Protein AF-A0A1G8TFX0-F1 (afdb_monomer_lite)

Structure (mmCIF, N/CA/C/O backbone):
data_AF-A0A1G8TFX0-F1
#
_entry.id   AF-A0A1G8TFX0-F1
#
loop_
_atom_site.group_PDB
_atom_site.id
_atom_site.type_symbol
_atom_site.label_atom_id
_atom_site.label_alt_id
_atom_site.label_comp_id
_atom_site.label_asym_id
_atom_site.label_entity_id
_atom_site.label_seq_id
_atom_site.pdbx_PDB_ins_code
_atom_site.Cartn_x
_atom_site.Cartn_y
_atom_site.Cartn_z
_atom_site.occupancy
_atom_site.B_iso_or_equiv
_atom_site.auth_seq_id
_atom_site.auth_comp_id
_atom_site.auth_asym_id
_atom_site.auth_atom_id
_atom_site.pdbx_PDB_model_num
ATOM 1 N N . MET A 1 1 ? 47.463 2.010 -34.581 1.00 53.59 1 MET A N 1
ATOM 2 C CA . MET A 1 1 ? 46.871 1.187 -33.497 1.00 53.59 1 MET A CA 1
ATOM 3 C C . MET A 1 1 ? 46.240 2.040 -32.373 1.00 53.59 1 MET A C 1
ATOM 5 O O . MET A 1 1 ? 46.268 1.637 -31.221 1.00 53.59 1 MET A O 1
ATOM 9 N N . ALA A 1 2 ? 45.649 3.208 -32.685 1.00 55.19 2 ALA A N 1
ATOM 10 C CA . ALA A 1 2 ? 45.041 4.123 -31.696 1.00 55.19 2 ALA A CA 1
ATOM 11 C C . ALA A 1 2 ? 43.507 4.249 -31.834 1.00 55.19 2 ALA A C 1
ATOM 13 O O . ALA A 1 2 ? 42.818 4.514 -30.854 1.00 55.19 2 ALA A O 1
ATOM 14 N N . ALA A 1 3 ? 42.959 3.986 -33.026 1.00 50.53 3 ALA A N 1
ATOM 15 C CA . ALA A 1 3 ? 41.528 4.127 -33.312 1.00 50.53 3 ALA A CA 1
ATOM 16 C C . ALA A 1 3 ? 40.637 3.155 -32.509 1.00 50.53 3 ALA A C 1
ATOM 18 O O . ALA A 1 3 ? 39.543 3.523 -32.094 1.00 50.53 3 ALA A O 1
ATOM 19 N N . ALA A 1 4 ? 41.128 1.946 -32.211 1.00 50.28 4 ALA A N 1
ATOM 20 C CA . ALA A 1 4 ? 40.364 0.936 -31.472 1.00 50.28 4 ALA A CA 1
ATOM 21 C C . ALA A 1 4 ? 40.084 1.327 -30.005 1.00 50.28 4 ALA A C 1
ATOM 23 O O . ALA A 1 4 ? 39.023 1.004 -29.478 1.00 50.28 4 ALA A O 1
ATOM 24 N N . ARG A 1 5 ? 40.991 2.073 -29.351 1.00 51.16 5 ARG A N 1
ATOM 25 C CA . ARG A 1 5 ? 40.794 2.556 -27.968 1.00 51.16 5 ARG A CA 1
ATOM 26 C C . ARG A 1 5 ? 39.796 3.711 -27.879 1.00 51.16 5 ARG A C 1
ATOM 28 O O . ARG A 1 5 ? 39.078 3.817 -26.890 1.00 51.16 5 ARG A O 1
ATOM 35 N N . VAL A 1 6 ? 39.728 4.553 -28.912 1.00 55.09 6 VAL A N 1
ATOM 36 C CA . VAL A 1 6 ? 38.776 5.674 -28.969 1.00 55.09 6 VAL A CA 1
ATOM 37 C C . VAL A 1 6 ? 37.348 5.150 -29.127 1.00 55.09 6 VAL A C 1
ATOM 39 O O . VAL A 1 6 ? 36.468 5.571 -28.386 1.00 55.09 6 VAL A O 1
ATOM 42 N N . ILE A 1 7 ? 37.129 4.158 -29.996 1.00 54.16 7 ILE A N 1
ATOM 43 C CA . ILE A 1 7 ? 35.800 3.562 -30.216 1.00 54.16 7 ILE A CA 1
ATOM 44 C C . ILE A 1 7 ? 35.272 2.866 -28.946 1.00 54.16 7 ILE A C 1
ATOM 46 O O . ILE A 1 7 ? 34.102 3.028 -28.603 1.00 54.16 7 ILE A O 1
ATOM 50 N N . GLN A 1 8 ? 36.124 2.160 -28.191 1.00 54.25 8 GLN A N 1
ATOM 51 C CA . GLN A 1 8 ? 35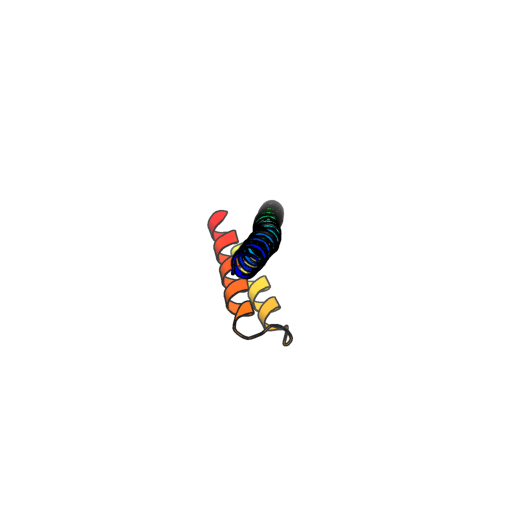.708 1.532 -26.926 1.00 54.25 8 GLN A CA 1
ATOM 52 C C . GLN A 1 8 ? 35.375 2.543 -25.816 1.00 54.25 8 GLN A C 1
ATOM 54 O O . GLN A 1 8 ? 34.444 2.317 -25.046 1.00 54.25 8 GLN A O 1
ATOM 59 N N . SER A 1 9 ? 36.082 3.676 -25.755 1.00 56.75 9 SER A N 1
ATOM 60 C CA . SER A 1 9 ? 35.816 4.740 -24.772 1.00 56.75 9 SER A CA 1
ATOM 61 C C . SER A 1 9 ? 34.435 5.387 -24.974 1.00 56.75 9 SER A C 1
ATOM 63 O O . SER A 1 9 ? 33.699 5.626 -24.017 1.00 56.75 9 SER A O 1
ATOM 65 N N . TRP A 1 10 ? 34.033 5.587 -26.231 1.00 56.41 10 TRP A N 1
ATOM 66 C CA . TRP A 1 10 ? 32.751 6.207 -26.575 1.00 56.41 10 TRP A CA 1
ATOM 67 C C . TRP A 1 10 ? 31.575 5.237 -26.387 1.00 56.41 10 TRP A C 1
ATOM 69 O O . TRP A 1 10 ? 30.511 5.651 -25.928 1.00 56.41 10 TRP A O 1
ATOM 79 N N . GLY A 1 11 ? 31.780 3.940 -26.653 1.00 59.97 11 GLY A N 1
ATOM 80 C CA . GLY A 1 11 ? 30.791 2.893 -26.369 1.00 59.97 11 GLY A CA 1
ATOM 81 C C . GLY A 1 11 ? 30.464 2.757 -24.877 1.00 59.97 11 GLY A C 1
ATOM 82 O O . GLY A 1 11 ? 29.295 2.648 -24.515 1.00 59.97 11 GLY A O 1
ATOM 83 N N . MET A 1 12 ? 31.470 2.853 -23.998 1.00 60.19 12 MET A N 1
ATOM 84 C CA . MET A 1 12 ? 31.256 2.827 -22.545 1.00 60.19 12 MET A CA 1
ATOM 85 C C . MET A 1 12 ? 30.544 4.090 -22.049 1.00 60.19 12 MET A C 1
ATOM 87 O O . MET A 1 12 ? 29.608 3.985 -21.264 1.00 60.19 12 MET A O 1
ATOM 91 N N . ALA A 1 13 ? 30.923 5.279 -22.530 1.00 61.75 13 ALA A N 1
ATOM 92 C CA . ALA A 1 13 ? 30.257 6.530 -22.154 1.00 61.75 13 ALA A CA 1
ATOM 93 C C . ALA A 1 13 ? 28.762 6.540 -22.533 1.00 61.75 13 ALA A C 1
ATOM 95 O O . ALA A 1 13 ? 27.928 6.981 -21.742 1.00 61.75 13 ALA A O 1
ATOM 96 N N . TYR A 1 14 ? 28.407 6.001 -23.704 1.00 60.03 14 TYR A N 1
ATOM 97 C CA . TYR A 1 14 ? 27.010 5.868 -24.126 1.00 60.03 14 TYR A CA 1
ATOM 98 C C . TYR A 1 14 ? 26.245 4.830 -23.288 1.00 60.03 14 TYR A C 1
ATOM 100 O O . TYR A 1 14 ? 25.095 5.064 -22.913 1.00 60.03 14 TYR A O 1
ATOM 108 N N . ALA A 1 15 ? 26.888 3.716 -22.923 1.00 60.84 15 ALA A N 1
ATOM 109 C CA . ALA A 1 15 ? 26.318 2.720 -22.013 1.00 60.84 15 ALA A CA 1
ATOM 110 C C . ALA A 1 15 ? 26.083 3.288 -20.599 1.00 60.84 15 ALA A C 1
ATOM 112 O O . ALA A 1 15 ? 25.023 3.060 -20.026 1.00 60.84 15 ALA A O 1
ATOM 113 N N . TYR A 1 16 ? 27.008 4.088 -20.053 1.00 61.41 16 TYR A N 1
ATOM 114 C CA . TYR A 1 16 ? 26.846 4.754 -18.751 1.00 61.41 16 TYR A CA 1
ATOM 115 C C . TYR A 1 16 ? 25.735 5.812 -18.758 1.00 61.41 16 TYR A C 1
ATOM 117 O O . TYR A 1 16 ? 24.970 5.911 -17.802 1.00 61.41 16 TYR A O 1
ATOM 125 N N . LEU A 1 17 ? 25.624 6.598 -19.832 1.00 60.88 17 LEU A N 1
ATOM 126 C CA . LEU A 1 17 ? 24.590 7.629 -19.959 1.00 60.88 17 LEU A CA 1
ATOM 127 C C . LEU A 1 17 ? 23.193 7.044 -20.202 1.00 60.88 17 LEU A C 1
ATOM 129 O O . LEU A 1 17 ? 22.224 7.588 -19.679 1.00 60.88 17 LEU A O 1
ATOM 133 N N . SER A 1 18 ? 23.078 5.954 -20.969 1.00 59.75 18 SER A N 1
ATOM 134 C CA . SER A 1 18 ? 21.800 5.254 -21.178 1.00 59.75 18 SER A CA 1
ATOM 135 C C . SER A 1 18 ? 21.333 4.550 -19.904 1.00 59.75 18 SER A C 1
ATOM 137 O O . SER A 1 18 ? 20.247 4.852 -19.417 1.00 59.75 18 SER A O 1
ATOM 139 N N . THR A 1 19 ? 22.190 3.732 -19.286 1.00 61.78 19 THR A N 1
ATOM 140 C CA . THR A 1 19 ? 21.849 3.040 -18.029 1.00 61.78 19 THR A CA 1
ATOM 141 C C . THR A 1 19 ? 21.628 3.999 -16.861 1.00 61.78 19 THR A C 1
ATOM 143 O O . THR A 1 19 ? 20.761 3.755 -16.028 1.00 61.78 19 THR A O 1
ATOM 146 N N . GLY A 1 20 ? 22.365 5.110 -16.788 1.00 64.56 20 GLY A N 1
ATOM 147 C CA . GLY A 1 20 ? 22.141 6.139 -15.772 1.00 64.56 20 GLY A CA 1
ATOM 148 C C . GLY A 1 20 ? 20.779 6.818 -15.916 1.00 64.56 20 GLY A C 1
ATOM 149 O O . GLY A 1 20 ? 20.083 7.010 -14.926 1.00 64.56 20 GLY A O 1
ATOM 150 N N . ARG A 1 21 ? 20.361 7.142 -17.146 1.00 59.53 21 ARG A N 1
ATOM 151 C CA . ARG A 1 21 ? 19.079 7.814 -17.406 1.00 59.53 21 ARG A CA 1
ATOM 152 C C . ARG A 1 21 ? 17.878 6.892 -17.157 1.00 59.53 21 ARG A C 1
ATOM 154 O O . ARG A 1 21 ? 16.884 7.345 -16.599 1.00 59.53 21 ARG A O 1
ATOM 161 N N . GLU A 1 22 ? 17.990 5.613 -17.511 1.00 63.03 22 GLU A N 1
ATOM 162 C CA . GLU A 1 22 ? 16.974 4.592 -17.212 1.00 63.03 22 GLU A CA 1
ATOM 163 C C . GLU A 1 22 ? 16.837 4.343 -15.705 1.00 63.03 22 GLU A C 1
ATOM 165 O O . GLU A 1 22 ? 15.722 4.305 -15.187 1.00 63.03 22 GLU A O 1
ATOM 170 N N . LYS A 1 23 ? 17.960 4.256 -14.976 1.00 62.50 23 LYS A N 1
ATOM 171 C CA . LYS A 1 23 ? 17.947 4.114 -13.512 1.00 62.50 23 LYS A CA 1
ATOM 172 C C . LYS A 1 23 ? 17.307 5.309 -12.815 1.00 62.50 23 LYS A C 1
ATOM 174 O O . LYS A 1 23 ? 16.468 5.107 -11.950 1.00 62.50 23 LYS A O 1
ATOM 179 N N . VAL A 1 24 ? 17.643 6.535 -13.222 1.00 66.06 24 VAL A N 1
ATOM 180 C CA . VAL A 1 24 ? 17.044 7.751 -12.644 1.00 66.06 24 VAL A CA 1
ATOM 181 C C . VAL A 1 24 ? 15.532 7.786 -12.881 1.00 66.06 24 VAL A C 1
ATOM 183 O O . VAL A 1 24 ? 14.784 8.039 -11.943 1.00 66.06 24 VAL A O 1
ATOM 186 N N . MET A 1 25 ? 15.061 7.452 -14.092 1.00 63.97 25 MET A N 1
ATOM 187 C CA . MET A 1 25 ? 13.617 7.347 -14.351 1.00 63.97 25 MET A CA 1
ATOM 188 C C . MET A 1 25 ? 12.946 6.278 -13.479 1.00 63.97 25 MET A C 1
ATOM 190 O O . MET A 1 25 ? 11.848 6.511 -12.980 1.00 63.97 25 MET A O 1
ATOM 194 N N . SER A 1 26 ? 13.599 5.132 -13.274 1.00 74.31 26 SER A N 1
ATOM 195 C CA . SER A 1 26 ? 13.087 4.065 -12.409 1.00 74.31 26 SER A CA 1
ATOM 196 C C . SER A 1 26 ? 13.005 4.492 -10.939 1.00 74.31 26 SER A C 1
ATOM 198 O O . SER A 1 26 ? 11.997 4.235 -10.288 1.00 74.31 26 SER A O 1
ATOM 200 N N . GLU A 1 27 ? 14.032 5.165 -10.412 1.00 74.94 27 GLU A N 1
ATOM 201 C CA . GLU A 1 27 ? 14.067 5.641 -9.021 1.00 74.94 27 GLU A CA 1
ATOM 202 C C . GLU A 1 27 ? 13.039 6.749 -8.760 1.00 74.94 27 GLU A C 1
ATOM 204 O O . GLU A 1 27 ? 12.389 6.774 -7.712 1.00 74.94 27 GLU A O 1
ATOM 209 N N . ASP A 1 28 ? 12.874 7.673 -9.706 1.00 83.81 28 ASP A N 1
ATOM 210 C CA . ASP A 1 28 ? 11.878 8.738 -9.601 1.00 83.81 28 ASP A CA 1
ATOM 211 C C . ASP A 1 28 ? 10.455 8.174 -9.678 1.00 83.81 28 ASP A C 1
ATOM 213 O O . ASP A 1 28 ? 9.576 8.606 -8.928 1.00 83.81 28 ASP A O 1
ATOM 217 N N . MET A 1 29 ? 10.235 7.164 -10.525 1.00 81.62 29 MET A N 1
ATOM 218 C CA . MET A 1 29 ? 8.962 6.451 -10.601 1.00 81.62 29 MET A CA 1
ATOM 219 C C . MET A 1 29 ? 8.654 5.710 -9.295 1.00 81.62 29 MET A C 1
ATOM 221 O O . MET A 1 29 ? 7.532 5.803 -8.799 1.00 81.62 29 MET A O 1
ATOM 225 N N . GLU A 1 30 ? 9.637 5.030 -8.702 1.00 85.12 30 GLU A N 1
ATOM 226 C CA . GLU A 1 30 ? 9.473 4.347 -7.416 1.00 85.12 30 GLU A CA 1
ATOM 227 C C . GLU A 1 30 ? 9.107 5.336 -6.299 1.00 85.12 30 GLU A C 1
ATOM 229 O O . GLU A 1 30 ? 8.157 5.113 -5.545 1.00 85.12 30 GLU A O 1
ATOM 234 N N . LYS A 1 31 ? 9.801 6.480 -6.219 1.00 85.56 31 LYS A N 1
ATOM 235 C CA . LYS A 1 31 ? 9.478 7.540 -5.249 1.00 85.56 31 LYS A CA 1
ATOM 236 C C . LYS A 1 31 ? 8.074 8.095 -5.464 1.00 85.56 31 LYS A C 1
ATOM 238 O O . LYS A 1 31 ? 7.338 8.262 -4.492 1.00 85.56 31 LYS A O 1
ATOM 243 N N . ALA A 1 32 ? 7.693 8.366 -6.712 1.00 88.56 32 ALA A N 1
ATOM 244 C CA . ALA A 1 32 ? 6.358 8.850 -7.043 1.00 88.56 32 ALA A CA 1
ATOM 245 C C . ALA A 1 32 ? 5.275 7.841 -6.630 1.00 88.56 32 ALA A C 1
ATOM 247 O O . ALA A 1 32 ? 4.268 8.240 -6.043 1.00 88.56 32 ALA A O 1
ATOM 248 N N . LEU A 1 33 ? 5.505 6.544 -6.859 1.00 87.06 33 LEU A N 1
ATOM 249 C CA . LEU A 1 33 ? 4.584 5.479 -6.467 1.00 87.06 33 LEU A CA 1
ATOM 250 C C . LEU A 1 33 ? 4.451 5.385 -4.940 1.00 87.06 33 LEU A C 1
ATOM 252 O O . LEU A 1 33 ? 3.335 5.374 -4.426 1.00 87.06 33 LEU A O 1
ATOM 256 N N . ARG A 1 34 ? 5.573 5.416 -4.205 1.00 89.38 34 ARG A N 1
ATOM 257 C CA . ARG A 1 34 ? 5.580 5.436 -2.730 1.00 89.38 34 ARG A CA 1
ATOM 258 C C . ARG A 1 34 ? 4.822 6.650 -2.180 1.00 89.38 34 ARG A C 1
ATOM 260 O O . ARG A 1 34 ? 4.034 6.519 -1.245 1.00 89.38 34 ARG A O 1
ATOM 267 N N . MET A 1 35 ? 5.025 7.834 -2.764 1.00 90.56 35 MET A N 1
ATOM 268 C CA . MET A 1 35 ? 4.302 9.053 -2.377 1.00 90.56 35 MET A CA 1
ATOM 269 C C . MET A 1 35 ? 2.799 8.945 -2.645 1.00 90.56 35 MET A C 1
ATOM 271 O O . MET A 1 35 ? 2.001 9.326 -1.786 1.00 90.56 35 MET A O 1
ATOM 275 N N . ALA A 1 36 ? 2.414 8.425 -3.811 1.00 92.88 36 ALA A N 1
ATOM 276 C CA . ALA A 1 36 ? 1.017 8.223 -4.174 1.00 92.88 36 ALA A CA 1
ATOM 277 C C . ALA A 1 36 ? 0.334 7.224 -3.228 1.00 92.88 36 ALA A C 1
ATOM 279 O O . ALA A 1 36 ? -0.712 7.546 -2.667 1.00 92.88 36 ALA A O 1
ATOM 280 N N . LEU A 1 37 ? 0.959 6.068 -2.980 1.00 93.31 37 LEU A N 1
ATOM 281 C CA . LEU A 1 37 ? 0.446 5.048 -2.063 1.00 93.31 37 LEU A CA 1
ATOM 282 C C . LEU A 1 37 ? 0.252 5.620 -0.656 1.00 93.31 37 LEU A C 1
ATOM 284 O O . LEU A 1 37 ? -0.830 5.511 -0.084 1.00 93.31 37 LEU A O 1
ATOM 288 N N . LYS A 1 38 ? 1.258 6.331 -0.135 1.00 92.44 38 LYS A N 1
ATOM 289 C CA . LYS A 1 38 ? 1.171 6.985 1.175 1.00 92.44 38 LYS A CA 1
ATOM 290 C C . LYS A 1 38 ? 0.008 7.978 1.249 1.00 92.44 38 LYS A C 1
ATOM 292 O O . LYS A 1 38 ? -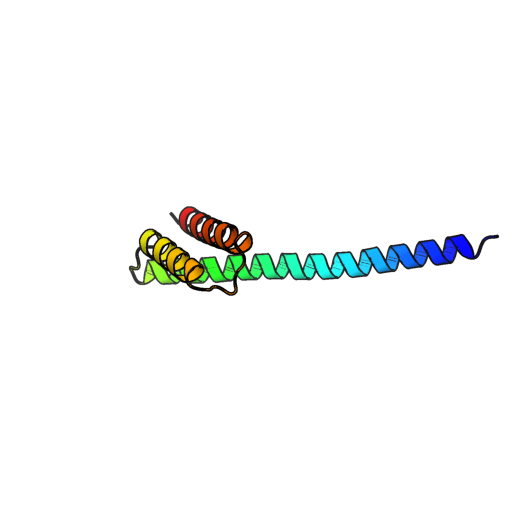0.717 8.005 2.240 1.00 92.44 38 LYS A O 1
ATOM 297 N N . ALA A 1 39 ? -0.178 8.802 0.218 1.00 94.88 39 ALA A N 1
ATOM 298 C CA . ALA A 1 39 ? -1.271 9.769 0.175 1.00 94.88 39 ALA A CA 1
ATOM 299 C C . ALA A 1 39 ? -2.650 9.085 0.173 1.00 94.88 39 ALA A C 1
ATOM 301 O O . ALA A 1 39 ? -3.552 9.540 0.878 1.00 94.88 39 ALA A O 1
ATOM 302 N N . VAL A 1 40 ? -2.795 7.985 -0.574 1.00 95.12 40 VAL A N 1
ATOM 303 C CA . VAL A 1 40 ? -4.027 7.184 -0.628 1.00 95.12 40 VAL A CA 1
ATOM 304 C C . VAL A 1 40 ? -4.326 6.540 0.725 1.00 95.12 40 VAL A C 1
ATOM 306 O O . VAL A 1 40 ? -5.437 6.700 1.222 1.00 95.12 40 VAL A O 1
ATOM 309 N N . LEU A 1 41 ? -3.344 5.895 1.364 1.00 94.94 41 LEU A N 1
ATOM 310 C CA . LEU A 1 41 ? -3.522 5.259 2.676 1.00 94.94 41 LEU A CA 1
ATOM 311 C C . LEU A 1 41 ? -3.891 6.281 3.763 1.00 94.94 41 LEU A C 1
ATOM 313 O O . LEU A 1 41 ? -4.831 6.072 4.524 1.00 94.94 41 LEU A O 1
ATOM 317 N N . ILE A 1 42 ? -3.239 7.449 3.783 1.00 94.62 42 ILE A N 1
ATOM 318 C CA . ILE A 1 42 ? -3.612 8.543 4.697 1.00 94.62 42 ILE A CA 1
ATOM 319 C C . ILE A 1 42 ? -5.054 9.007 4.447 1.00 94.62 42 ILE A C 1
ATOM 321 O O . ILE A 1 42 ? -5.793 9.284 5.393 1.00 94.62 42 ILE A O 1
ATOM 325 N N . ALA A 1 43 ? -5.462 9.139 3.183 1.00 96.88 43 ALA A N 1
ATOM 326 C CA . ALA A 1 43 ? -6.827 9.526 2.840 1.00 96.88 43 ALA A CA 1
ATOM 327 C C . ALA A 1 43 ? -7.852 8.446 3.224 1.00 96.88 43 ALA A C 1
ATOM 329 O O . ALA A 1 43 ? -8.960 8.797 3.628 1.00 96.88 43 ALA A O 1
ATOM 330 N N . ALA A 1 44 ? -7.491 7.165 3.127 1.00 94.50 44 ALA A N 1
ATOM 331 C CA . ALA A 1 44 ? -8.321 6.043 3.552 1.00 94.50 44 ALA A CA 1
ATOM 332 C C . ALA A 1 44 ? -8.526 6.048 5.074 1.00 94.50 44 ALA A C 1
ATOM 334 O O . ALA A 1 44 ? -9.667 6.066 5.536 1.00 94.50 44 ALA A O 1
ATOM 335 N N . GLY A 1 45 ? -7.448 6.174 5.854 1.00 94.25 45 GLY A N 1
ATOM 336 C CA . GLY A 1 45 ? -7.534 6.251 7.316 1.00 94.25 45 GLY A CA 1
ATOM 337 C C . GLY A 1 45 ? -8.348 7.460 7.796 1.00 94.25 45 GLY A C 1
ATOM 338 O O . GLY A 1 45 ? -9.177 7.348 8.695 1.00 94.25 45 GLY A O 1
ATOM 339 N N . LYS A 1 46 ? -8.219 8.618 7.131 1.00 95.19 46 LYS A N 1
ATOM 340 C CA . LYS A 1 46 ? -9.061 9.804 7.403 1.00 95.19 46 LYS A CA 1
ATOM 341 C C . LYS A 1 46 ? -10.551 9.586 7.128 1.00 95.19 46 LYS A C 1
ATOM 343 O O . LYS A 1 46 ? -11.371 10.303 7.695 1.00 95.19 46 LYS A O 1
ATOM 348 N N . GLN A 1 47 ? -10.896 8.642 6.258 1.00 95.69 47 GLN A N 1
ATOM 349 C CA . GLN A 1 47 ? -12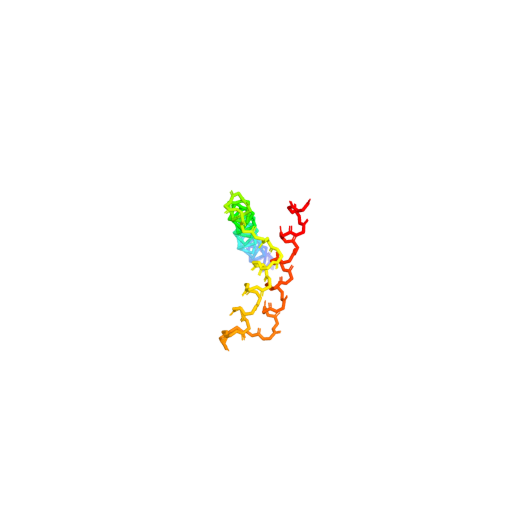.278 8.242 5.987 1.00 95.69 47 GLN A CA 1
ATOM 350 C C . GLN A 1 47 ? -12.787 7.176 6.970 1.00 95.69 47 GLN A C 1
ATOM 352 O O . GLN A 1 47 ? -13.934 6.755 6.857 1.00 95.69 47 GLN A O 1
ATOM 357 N N . GLY A 1 48 ? -11.969 6.773 7.949 1.00 93.94 48 GLY A N 1
ATOM 358 C CA . GLY A 1 48 ? -12.325 5.773 8.952 1.00 93.94 48 GLY A CA 1
ATOM 359 C C . GLY A 1 48 ? -12.180 4.334 8.466 1.00 93.94 48 GLY A C 1
ATOM 360 O O . GLY A 1 48 ? -12.731 3.439 9.100 1.00 93.94 48 GLY A O 1
ATOM 361 N N . LEU A 1 49 ? -11.477 4.109 7.351 1.00 94.81 49 LEU A N 1
ATOM 362 C CA . LEU A 1 49 ? -11.097 2.762 6.937 1.00 94.81 49 LEU A CA 1
ATOM 363 C C . LEU A 1 49 ? -9.992 2.245 7.858 1.00 94.81 49 LEU A C 1
ATOM 365 O O . LEU A 1 49 ? -9.036 2.970 8.146 1.00 94.81 49 LEU A O 1
ATOM 369 N N . ASP A 1 50 ? -10.126 0.993 8.281 1.00 94.75 50 ASP A N 1
ATOM 370 C CA . ASP A 1 50 ? -9.052 0.269 8.945 1.00 94.75 50 ASP A CA 1
ATOM 371 C C . ASP A 1 50 ? -7.977 -0.076 7.905 1.00 94.75 50 ASP A C 1
ATOM 373 O O . ASP A 1 50 ? -8.268 -0.675 6.866 1.00 94.75 50 ASP A O 1
ATOM 377 N N . LEU A 1 51 ? -6.748 0.382 8.144 1.00 93.31 51 LEU A N 1
ATOM 378 C CA . LEU A 1 51 ? -5.645 0.197 7.206 1.00 93.31 51 LEU A CA 1
ATOM 379 C C . LEU A 1 51 ? -5.127 -1.245 7.194 1.00 93.31 51 LEU A C 1
ATOM 381 O O . LEU A 1 51 ? -4.608 -1.663 6.162 1.00 93.31 51 LEU A O 1
ATOM 385 N N . GLU A 1 52 ? -5.290 -1.991 8.290 1.00 93.00 52 GLU A N 1
ATOM 386 C CA . GLU A 1 52 ? -4.903 -3.402 8.388 1.00 93.00 52 GLU A CA 1
ATOM 387 C C . GLU A 1 52 ? -5.891 -4.285 7.611 1.00 93.00 52 GLU A C 1
ATOM 389 O O . GLU A 1 52 ? -5.499 -5.121 6.798 1.00 93.00 52 GLU A O 1
ATOM 394 N N . ASP A 1 53 ? -7.194 -4.036 7.753 1.00 94.44 53 ASP A N 1
ATOM 395 C CA . ASP A 1 53 ? -8.195 -4.717 6.922 1.00 94.44 53 ASP A CA 1
ATOM 396 C C . ASP A 1 53 ? -8.049 -4.332 5.440 1.00 94.44 53 ASP A C 1
ATOM 398 O O . ASP A 1 53 ? -8.209 -5.173 4.552 1.00 94.44 53 ASP A O 1
ATOM 402 N N . LEU A 1 54 ? -7.717 -3.067 5.152 1.00 94.38 54 LEU A N 1
ATOM 403 C CA . LEU A 1 54 ? -7.499 -2.595 3.785 1.00 94.38 54 LEU A CA 1
ATOM 404 C C . LEU A 1 54 ? -6.261 -3.234 3.136 1.00 94.38 54 LEU A C 1
ATOM 406 O O . LEU A 1 54 ? -6.320 -3.555 1.947 1.00 94.38 54 LEU A O 1
ATOM 410 N N . SER A 1 55 ? -5.158 -3.423 3.872 1.00 93.88 55 SER A N 1
ATOM 411 C CA . SER A 1 55 ? -3.969 -4.109 3.345 1.00 93.88 55 SER A CA 1
ATOM 412 C C . SER A 1 55 ? -4.255 -5.579 3.060 1.00 93.88 55 SER A C 1
ATOM 414 O O . SER A 1 55 ? -3.913 -6.054 1.977 1.00 93.88 55 SER A O 1
ATOM 416 N N . ASN A 1 56 ? -4.957 -6.266 3.965 1.00 92.94 56 ASN A N 1
ATOM 417 C CA . ASN A 1 56 ? -5.380 -7.653 3.772 1.00 92.94 56 ASN A CA 1
ATOM 418 C C . ASN A 1 56 ? -6.286 -7.798 2.540 1.00 92.94 56 ASN A C 1
ATOM 420 O O . ASN A 1 56 ? -6.039 -8.643 1.681 1.00 92.94 56 ASN A O 1
ATOM 424 N N . ALA A 1 57 ? -7.281 -6.917 2.389 1.00 94.19 57 ALA A N 1
ATOM 425 C CA . ALA A 1 57 ? -8.157 -6.914 1.219 1.00 94.19 57 ALA A CA 1
ATOM 426 C C . ALA A 1 57 ? -7.390 -6.639 -0.087 1.00 94.19 57 ALA A C 1
ATOM 428 O O . ALA A 1 57 ? -7.671 -7.252 -1.115 1.00 94.19 57 ALA A O 1
ATOM 429 N N . ALA A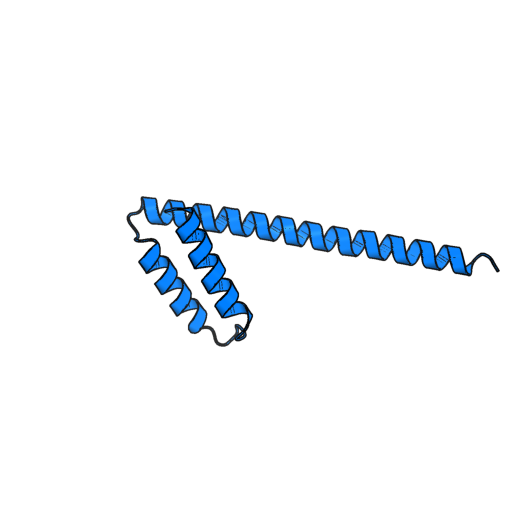 1 58 ? -6.400 -5.741 -0.065 1.00 91.94 58 ALA A N 1
ATOM 430 C CA . ALA A 1 58 ? -5.554 -5.483 -1.227 1.00 91.94 58 ALA A CA 1
ATOM 431 C C . ALA A 1 58 ? -4.671 -6.692 -1.585 1.00 91.94 58 ALA A C 1
ATOM 433 O O . ALA A 1 58 ? -4.479 -6.977 -2.770 1.00 91.94 58 ALA A O 1
ATOM 434 N N . ALA A 1 59 ? -4.162 -7.419 -0.586 1.00 90.19 59 ALA A N 1
ATOM 435 C CA . ALA A 1 59 ? -3.396 -8.644 -0.789 1.00 90.19 59 ALA A CA 1
ATOM 436 C C . ALA A 1 59 ? -4.248 -9.754 -1.423 1.00 90.19 59 ALA A C 1
ATOM 438 O O . ALA A 1 59 ? -3.831 -10.355 -2.416 1.00 90.19 59 ALA A O 1
ATOM 439 N N . ASP A 1 60 ? -5.463 -9.964 -0.916 1.00 91.31 60 ASP A N 1
ATOM 440 C CA . ASP A 1 60 ? -6.428 -10.903 -1.495 1.00 91.31 60 ASP A CA 1
ATOM 441 C C . ASP A 1 60 ? -6.761 -10.555 -2.949 1.00 91.31 60 ASP A C 1
ATOM 443 O O . ASP A 1 60 ? -6.886 -11.442 -3.799 1.00 91.31 60 ASP A O 1
ATOM 447 N N . GLU A 1 61 ? -6.858 -9.264 -3.265 1.00 91.25 61 GLU A N 1
ATOM 448 C CA . GLU A 1 61 ? -7.141 -8.818 -4.623 1.00 91.25 61 GLU A CA 1
ATOM 449 C C . GLU A 1 61 ? -5.963 -9.068 -5.569 1.00 91.25 61 GLU A C 1
ATOM 451 O O . GLU A 1 61 ? -6.165 -9.532 -6.691 1.00 91.25 61 GLU A O 1
ATOM 456 N N . LEU A 1 62 ? -4.721 -8.877 -5.111 1.00 88.75 62 LEU A N 1
ATOM 457 C CA . LEU A 1 62 ? -3.522 -9.218 -5.886 1.00 88.75 62 LEU A CA 1
ATOM 458 C C . LEU A 1 62 ? -3.437 -10.716 -6.212 1.00 88.75 62 LEU A C 1
ATOM 460 O O . LEU A 1 62 ? -3.014 -11.078 -7.312 1.00 88.75 62 LEU A O 1
ATOM 464 N N . LEU A 1 63 ? -3.870 -11.585 -5.295 1.00 85.88 63 LEU A N 1
ATOM 465 C CA . LEU A 1 63 ? -3.854 -13.041 -5.480 1.00 85.88 63 LEU A CA 1
ATOM 466 C C . LEU A 1 63 ? -4.842 -13.534 -6.552 1.00 85.88 63 LEU A C 1
ATOM 468 O O . LEU A 1 63 ? -4.681 -14.640 -7.075 1.00 85.88 63 LEU A O 1
ATOM 472 N N . GLN A 1 64 ? -5.854 -12.739 -6.907 1.00 84.44 64 GLN A N 1
ATOM 473 C CA . GLN A 1 64 ? -6.863 -13.118 -7.902 1.00 84.44 64 GLN A CA 1
ATOM 474 C C . GLN A 1 64 ? -6.384 -12.938 -9.351 1.00 84.44 64 GLN A C 1
ATOM 476 O O . GLN A 1 64 ? -6.895 -13.596 -10.267 1.00 84.44 64 GLN A O 1
ATOM 481 N N . TYR A 1 65 ? -5.379 -12.093 -9.580 1.00 79.31 65 TYR A N 1
ATOM 482 C CA . TYR A 1 65 ? -4.863 -11.810 -10.916 1.00 79.31 65 TYR A CA 1
ATOM 483 C C . TYR A 1 65 ? -3.835 -12.854 -11.352 1.00 79.31 65 TYR A C 1
ATOM 485 O O . TYR A 1 65 ? -2.653 -12.790 -11.026 1.00 79.31 65 TYR A O 1
ATOM 493 N N . ARG A 1 66 ? -4.280 -13.789 -12.197 1.00 68.69 66 ARG A N 1
ATOM 494 C CA . ARG A 1 66 ? -3.427 -14.841 -12.787 1.00 68.69 66 ARG A CA 1
ATOM 495 C C . ARG A 1 66 ? -2.302 -14.325 -13.690 1.00 68.69 66 ARG A C 1
ATOM 497 O O . ARG A 1 66 ? -1.441 -15.107 -14.079 1.00 68.69 66 ARG A O 1
ATOM 504 N N . GLU A 1 67 ? -2.364 -13.058 -14.088 1.00 76.19 67 GLU A N 1
ATOM 505 C CA . GLU A 1 67 ? -1.373 -12.418 -14.958 1.00 76.19 67 GLU A CA 1
ATOM 506 C C . GLU A 1 67 ? -0.102 -12.023 -14.204 1.00 76.19 67 GLU A C 1
ATOM 508 O O . GLU A 1 67 ? 0.953 -11.871 -14.821 1.00 76.19 67 GLU A O 1
ATOM 513 N N . TYR A 1 68 ? -0.184 -11.875 -12.881 1.00 74.50 68 TYR A N 1
ATOM 514 C CA . TYR A 1 68 ? 0.973 -11.564 -12.062 1.00 74.50 68 TYR A CA 1
ATOM 515 C C . TYR A 1 68 ? 1.700 -12.850 -11.687 1.00 74.50 68 TYR A C 1
ATOM 517 O O . TYR A 1 68 ? 1.095 -13.849 -11.296 1.00 74.50 68 TYR A O 1
ATOM 525 N N . ASP A 1 69 ? 3.020 -12.843 -11.854 1.00 72.06 69 ASP A N 1
ATOM 526 C CA . ASP A 1 69 ? 3.816 -14.011 -11.518 1.00 72.06 69 ASP A CA 1
ATOM 527 C C . ASP A 1 69 ? 3.940 -14.202 -9.998 1.00 72.06 69 ASP A C 1
ATOM 529 O O . ASP A 1 69 ? 3.720 -13.301 -9.182 1.00 72.06 69 ASP A O 1
ATOM 533 N N . SER A 1 70 ? 4.334 -15.414 -9.615 1.00 73.62 70 SER A N 1
ATOM 534 C CA . SER A 1 70 ? 4.491 -15.814 -8.219 1.00 73.62 70 SER A CA 1
ATOM 535 C C . SER A 1 70 ? 5.615 -15.083 -7.474 1.00 73.62 70 SER A C 1
ATOM 537 O O . SER A 1 70 ? 5.787 -15.328 -6.284 1.00 73.62 70 SER A O 1
ATOM 539 N N . LEU A 1 71 ? 6.416 -14.247 -8.146 1.00 80.19 71 LEU A N 1
ATOM 540 C CA . LEU A 1 71 ? 7.531 -13.513 -7.546 1.00 80.19 71 LEU A CA 1
ATOM 541 C C . LEU A 1 71 ? 7.139 -12.069 -7.211 1.00 80.19 71 LEU A C 1
ATOM 543 O O . LEU A 1 71 ? 7.457 -11.585 -6.128 1.00 80.19 71 LEU A O 1
ATOM 547 N N . HIS A 1 72 ? 6.426 -11.394 -8.111 1.00 83.19 72 HIS A N 1
ATOM 548 C CA . HIS A 1 72 ? 6.048 -9.995 -7.943 1.00 83.19 72 HIS A CA 1
ATOM 549 C C . HIS A 1 72 ? 4.846 -9.820 -7.011 1.00 83.19 72 HIS A C 1
ATOM 551 O O . HIS A 1 72 ? 4.784 -8.811 -6.312 1.00 83.19 72 HIS A O 1
ATOM 557 N N . VAL A 1 73 ? 3.925 -10.792 -6.940 1.00 86.81 73 VAL A N 1
ATOM 558 C CA . VAL A 1 73 ? 2.764 -10.706 -6.032 1.00 86.81 73 VAL A CA 1
ATOM 559 C C . VAL A 1 73 ? 3.192 -10.648 -4.557 1.00 86.81 73 VAL A C 1
ATOM 561 O O . VAL A 1 73 ? 2.804 -9.692 -3.887 1.00 86.81 73 VAL A O 1
ATOM 564 N N . PRO A 1 74 ? 4.041 -11.561 -4.036 1.00 88.50 74 PRO A N 1
ATOM 565 C CA . PRO A 1 74 ? 4.511 -11.464 -2.652 1.00 88.50 74 PRO A CA 1
ATOM 566 C C . PRO A 1 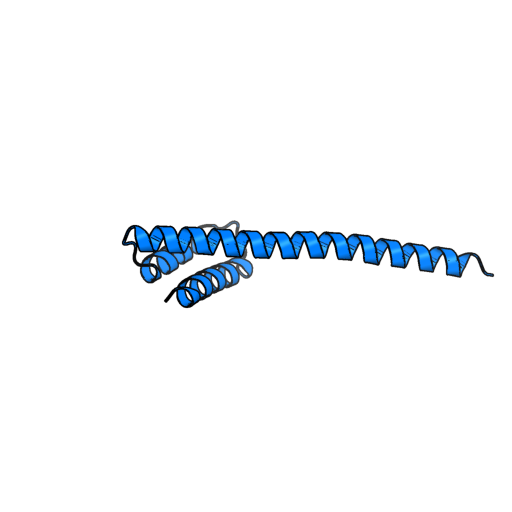74 ? 5.285 -10.173 -2.360 1.00 88.50 74 PRO A C 1
ATOM 568 O O . PRO A 1 74 ? 5.158 -9.617 -1.273 1.00 88.50 74 PRO A O 1
ATOM 571 N N . MET A 1 75 ? 6.066 -9.672 -3.326 1.00 88.56 75 MET A N 1
ATOM 572 C CA . MET A 1 75 ? 6.773 -8.395 -3.176 1.00 88.56 75 MET A CA 1
ATOM 573 C C . MET A 1 75 ? 5.799 -7.220 -3.065 1.00 88.56 75 MET A C 1
ATOM 575 O O . MET A 1 75 ? 5.972 -6.371 -2.198 1.00 88.56 75 MET A O 1
ATOM 579 N N . ALA A 1 76 ? 4.768 -7.179 -3.912 1.00 89.44 76 ALA A N 1
ATOM 580 C CA . ALA A 1 76 ? 3.754 -6.132 -3.872 1.00 89.44 76 ALA A CA 1
ATOM 581 C C . ALA A 1 76 ? 2.958 -6.153 -2.558 1.00 89.44 76 ALA A C 1
ATOM 583 O O . ALA A 1 76 ? 2.740 -5.093 -1.976 1.00 89.44 76 ALA A O 1
ATOM 584 N N . ILE A 1 77 ? 2.585 -7.340 -2.065 1.00 90.94 77 ILE A N 1
ATOM 585 C CA . ILE A 1 77 ? 1.912 -7.505 -0.766 1.00 90.94 77 ILE A CA 1
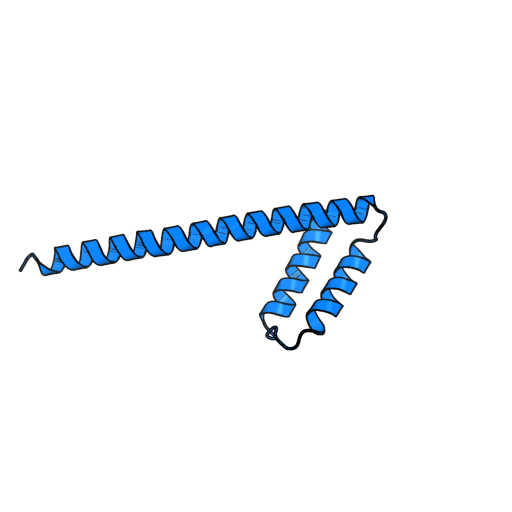ATOM 586 C C . ILE A 1 77 ? 2.793 -6.955 0.362 1.00 90.94 77 ILE A C 1
ATOM 588 O O . ILE A 1 77 ? 2.353 -6.086 1.110 1.00 90.94 77 ILE A O 1
ATOM 592 N N . ASN A 1 78 ? 4.063 -7.369 0.421 1.00 91.56 78 ASN A N 1
ATOM 593 C CA . ASN A 1 78 ? 5.003 -6.884 1.433 1.00 91.56 78 ASN A CA 1
ATOM 594 C C . ASN A 1 78 ? 5.184 -5.353 1.382 1.00 91.56 78 ASN A C 1
ATOM 596 O O . ASN A 1 78 ? 5.259 -4.703 2.418 1.00 91.56 78 ASN A O 1
ATOM 600 N N . GLU A 1 79 ? 5.256 -4.748 0.192 1.00 91.69 79 GLU A N 1
ATOM 601 C CA . GLU A 1 79 ? 5.358 -3.285 0.063 1.00 91.69 79 GLU A CA 1
ATOM 602 C C . GLU A 1 79 ? 4.087 -2.559 0.544 1.00 91.69 79 GLU A C 1
ATOM 604 O O . GLU A 1 79 ? 4.188 -1.464 1.100 1.00 91.69 79 GLU A O 1
ATOM 609 N N . ILE A 1 80 ? 2.898 -3.155 0.378 1.00 91.75 80 ILE A N 1
ATOM 610 C CA . ILE A 1 80 ? 1.643 -2.614 0.926 1.00 91.75 80 ILE A CA 1
ATOM 611 C C . ILE A 1 80 ? 1.666 -2.665 2.456 1.00 91.75 80 ILE A C 1
ATOM 613 O O . ILE A 1 80 ? 1.392 -1.648 3.094 1.00 91.75 80 ILE A O 1
ATOM 617 N N . GLU A 1 81 ? 2.025 -3.810 3.038 1.00 91.69 81 GLU A N 1
ATOM 618 C CA . GLU A 1 81 ? 2.114 -4.000 4.492 1.00 91.69 81 GLU A CA 1
ATOM 619 C C . GLU A 1 81 ? 3.106 -3.013 5.121 1.00 91.69 81 GLU A C 1
ATOM 621 O O . GLU A 1 81 ? 2.747 -2.259 6.022 1.00 91.69 81 GLU A O 1
ATOM 626 N N . VAL A 1 82 ? 4.316 -2.900 4.560 1.00 92.00 82 VAL A N 1
ATOM 627 C CA . VAL A 1 82 ? 5.332 -1.936 5.017 1.00 92.00 82 VAL A CA 1
ATOM 628 C C . VAL A 1 82 ? 4.836 -0.490 4.913 1.00 92.00 82 VAL A C 1
ATOM 630 O O . VAL A 1 82 ? 5.147 0.342 5.770 1.00 92.00 82 VAL A O 1
ATOM 633 N N . ALA A 1 83 ? 4.080 -0.153 3.863 1.00 90.69 83 ALA A N 1
ATOM 634 C CA . ALA A 1 83 ? 3.525 1.187 3.706 1.00 90.69 83 ALA A CA 1
ATOM 635 C C . ALA A 1 83 ? 2.440 1.503 4.747 1.00 90.69 83 ALA A C 1
ATOM 637 O O . ALA A 1 83 ? 2.348 2.658 5.172 1.00 90.69 83 ALA A O 1
ATOM 638 N N . VAL A 1 84 ? 1.646 0.510 5.157 1.00 91.56 84 VAL A N 1
ATOM 639 C CA . VAL A 1 84 ? 0.664 0.641 6.242 1.00 91.56 84 VAL A CA 1
ATOM 640 C C . VAL A 1 84 ? 1.358 0.752 7.598 1.00 91.56 84 VAL A C 1
ATOM 642 O O . VAL A 1 84 ? 1.067 1.691 8.336 1.00 91.56 84 VAL A O 1
ATOM 645 N N . ASP A 1 85 ? 2.344 -0.100 7.882 1.00 90.69 85 ASP A N 1
ATOM 646 C CA . ASP A 1 85 ? 3.130 -0.056 9.123 1.00 90.69 85 ASP A CA 1
ATOM 647 C C . ASP A 1 85 ? 3.843 1.288 9.316 1.00 90.69 85 ASP A C 1
ATOM 649 O O . ASP A 1 85 ? 3.953 1.799 10.427 1.00 90.69 85 ASP A O 1
ATOM 653 N N . ALA A 1 86 ? 4.297 1.917 8.227 1.00 89.94 86 ALA A N 1
ATOM 654 C CA . ALA A 1 86 ? 4.921 3.239 8.268 1.00 89.94 86 ALA A CA 1
ATOM 655 C C . ALA A 1 86 ? 3.950 4.390 8.619 1.00 89.94 86 ALA A C 1
ATOM 657 O O . ALA A 1 86 ? 4.390 5.543 8.727 1.00 89.94 86 ALA A O 1
ATOM 658 N N . LEU A 1 87 ? 2.645 4.114 8.719 1.00 85.62 87 LEU A N 1
ATOM 659 C CA . LEU A 1 87 ? 1.589 5.073 9.057 1.00 85.62 87 LEU A CA 1
ATOM 660 C C . LEU A 1 87 ? 0.954 4.843 10.436 1.00 85.62 87 LEU A C 1
ATOM 662 O O . LEU A 1 87 ? 0.239 5.742 10.888 1.00 85.62 87 LEU A O 1
ATOM 666 N N . ALA A 1 88 ? 1.196 3.687 11.059 1.00 72.62 88 ALA A N 1
ATOM 667 C CA . ALA A 1 88 ? 0.785 3.373 12.429 1.00 72.62 88 ALA A CA 1
ATOM 668 C C . ALA A 1 88 ? 1.593 4.177 13.466 1.00 72.62 88 ALA A C 1
ATOM 670 O O . ALA A 1 88 ? 0.990 4.573 14.492 1.00 72.62 88 ALA A O 1
#

Organism: NCBI:txid89065

pLDDT: mean 79.94, std 14.89, range [50.28, 96.88]

Foldseek 3Di:
DCVVVVVVVVVVVVVCVVVVVVVVVVVVVVVVVLVVLLVVLVVCVVVVHDLVVVLVVVLVVLVVDPVDDPPVSVVVSVSSVVSSVVVD

Secondary structure (DSSP, 8-state):
--HHHHHHHHHHHHHHHHHHHHHHHHHHHHHHHHHHHHHHHHHHHHTT--HHHHHHHHHHHHHH-TTS-TTHHHHHHHHHHHHHHTT-

Radius of gyration: 20.83 Å; chains: 1; bounding box: 59×26×46 Å

Sequence (88 aa):
MAAARVIQSWGMAYAYLSTGREKVMSEDMEKALRMALKAVLIAAGKQGLDLEDLSNAAADELLQYREYDSLHVPMAINEIEVAVDALA